Protein AF-A0A2B7Y2L3-F1 (afdb_monomer)

Organism: Polytolypa hystricis (strain UAMH7299) (NCBI:txid1447883)

Secondary structure (DSSP, 8-state):
---PPP--------------------------GGGTS--S---SS-HHHHHHTT-----HHHHHHHHHHHHT--GGGEEEEEEPPP-SSEEEEEEEETTS-EEEEEEE-GGG--HHHHHHHHHHHHHHHHHHHHHHHHHTTTTSSSS--

pLDDT: mean 71.31, std 20.32, range [26.7, 93.81]

Nearest PDB structures (foldseek):
  3to1-assembly1_A  TM=6.403E-01  e=3.078E-01  Saccharomyces cerevisiae S288C
  6thl-assembly1_A  TM=5.993E-01  e=3.078E-01  Saccharomyces cerevisiae
  3tw1-assembly1_A  TM=6.437E-01  e=5.697E-01  Saccharomyces cerevisiae S288C
  3tvv-assembly1_A  TM=5.073E-01  e=6.852E-01  Saccharomyces cerevisiae S288C
  3gyp-assembly1_A  TM=6.360E-01  e=1.834E+00  Saccharomyces cerevisiae

Foldseek 3Di:
DDDDDDDPPPPPLPPDDDQDDDDDDDPDCLDDPVLQWQDQDADPPPRVVQGQQRGDDDDVLSQLCSVCVSVVHDSVQWDHKDFDNDDSFWTWIWIAGVVGDIDIGIGTGNPNPDPVVVVVVVVVVVVVVVVVVVVVVCVVVVPPPPPDD

Radius of gyration: 21.13 Å; Cα contacts (8 Å, |Δi|>4): 134; chains: 1; bounding box: 65×41×43 Å

Structure (mmCIF, N/CA/C/O backbone):
data_AF-A0A2B7Y2L3-F1
#
_entry.id   AF-A0A2B7Y2L3-F1
#
loop_
_atom_site.group_PDB
_atom_site.id
_atom_site.type_symbol
_atom_site.label_atom_id
_atom_site.label_alt_id
_atom_site.label_comp_id
_atom_site.label_asym_id
_atom_site.label_entity_id
_atom_site.label_seq_id
_atom_site.pdbx_PDB_ins_code
_atom_site.Cartn_x
_atom_site.Cartn_y
_atom_site.Cartn_z
_atom_site.occupancy
_atom_site.B_iso_or_equiv
_atom_site.auth_seq_id
_atom_site.auth_comp_id
_atom_site.auth_asym_id
_atom_site.auth_atom_id
_atom_site.pdbx_PDB_model_num
ATOM 1 N N . MET A 1 1 ? -45.560 26.393 14.955 1.00 38.44 1 MET A N 1
ATOM 2 C CA . MET A 1 1 ? -45.475 24.962 14.608 1.00 38.44 1 MET A CA 1
ATOM 3 C C . MET A 1 1 ? -44.258 24.790 13.729 1.00 38.44 1 MET A C 1
ATOM 5 O O . MET A 1 1 ? -44.192 25.357 12.648 1.00 38.44 1 MET A O 1
ATOM 9 N N . SER A 1 2 ? -43.250 24.161 14.312 1.00 39.06 2 SER A N 1
ATOM 10 C CA . SER A 1 2 ? -41.960 23.802 13.736 1.00 39.06 2 SER A CA 1
ATOM 11 C C . SER A 1 2 ? -42.137 22.787 12.608 1.00 39.06 2 SER A C 1
ATOM 13 O O . SER A 1 2 ? -42.861 21.810 12.767 1.00 39.06 2 SER A O 1
ATOM 15 N N . SER A 1 3 ? -41.456 23.011 11.488 1.00 36.16 3 SER A N 1
ATOM 16 C CA . SER A 1 3 ? -41.302 22.037 10.409 1.00 36.16 3 SER A CA 1
ATOM 17 C C . SER A 1 3 ? -39.886 22.178 9.864 1.00 36.16 3 SER A C 1
ATOM 19 O O . SER A 1 3 ? -39.618 22.979 8.972 1.00 36.16 3 SER A O 1
ATOM 21 N N . SER A 1 4 ? -38.973 21.453 10.496 1.00 35.25 4 SER A N 1
ATOM 22 C CA . SER A 1 4 ? -37.568 21.305 10.135 1.00 35.25 4 SER A CA 1
ATOM 23 C C . SER A 1 4 ? -37.454 20.621 8.770 1.00 35.25 4 SER A C 1
ATOM 25 O O . SER A 1 4 ? -38.023 19.550 8.572 1.00 35.25 4 SER A O 1
ATOM 27 N N . ALA A 1 5 ? -36.709 21.216 7.840 1.00 39.62 5 ALA A N 1
ATOM 28 C CA . ALA A 1 5 ? -36.272 20.529 6.630 1.00 39.62 5 ALA A CA 1
ATOM 29 C C . ALA A 1 5 ? -35.171 19.508 6.988 1.00 39.62 5 ALA A C 1
ATOM 31 O O . ALA A 1 5 ? -34.325 19.819 7.834 1.00 39.62 5 ALA A O 1
ATOM 32 N N . PRO A 1 6 ? -35.148 18.308 6.384 1.00 34.62 6 PRO A N 1
ATOM 33 C CA . PRO A 1 6 ? -34.089 17.345 6.629 1.00 34.62 6 PRO A CA 1
ATOM 34 C C . PRO A 1 6 ? -32.790 17.821 5.970 1.00 34.62 6 PRO A C 1
ATOM 36 O O . PRO A 1 6 ? -32.724 18.091 4.771 1.00 34.62 6 PRO A O 1
ATOM 39 N N . SER A 1 7 ? -31.749 17.933 6.789 1.00 34.16 7 SER A N 1
ATOM 40 C CA . SER A 1 7 ? -30.370 18.158 6.377 1.00 34.16 7 SER A CA 1
ATOM 41 C C . SER A 1 7 ? -29.894 16.992 5.513 1.00 34.16 7 SER A C 1
ATOM 43 O O . SER A 1 7 ? -29.607 15.906 6.021 1.00 34.16 7 SER A O 1
ATOM 45 N N . HIS A 1 8 ? -29.786 17.220 4.205 1.00 32.97 8 HIS A N 1
ATOM 46 C CA . HIS A 1 8 ? -29.027 16.348 3.319 1.00 32.97 8 HIS A CA 1
ATOM 47 C C . HIS A 1 8 ? -27.548 16.457 3.697 1.00 32.97 8 HIS A C 1
ATOM 49 O O . HIS A 1 8 ? -26.831 17.343 3.232 1.00 32.97 8 HIS A O 1
ATOM 55 N N . HIS A 1 9 ? -27.086 15.546 4.551 1.00 35.56 9 HIS A N 1
ATOM 56 C CA . HIS A 1 9 ? -25.671 15.218 4.636 1.00 35.56 9 HIS A CA 1
ATOM 57 C C . HIS A 1 9 ? -25.291 14.515 3.332 1.00 35.56 9 HIS A C 1
ATOM 59 O O . HIS A 1 9 ? -25.306 13.292 3.229 1.00 35.56 9 HIS A O 1
ATOM 65 N N . GLY A 1 10 ? -24.998 15.318 2.307 1.00 31.05 10 GLY A N 1
ATOM 66 C CA . GLY A 1 10 ? -24.191 14.878 1.184 1.00 31.05 10 GLY A CA 1
ATOM 67 C C . GLY A 1 10 ? -22.837 14.483 1.749 1.00 31.05 10 GLY A C 1
ATOM 68 O O . GLY A 1 10 ? -22.020 15.348 2.064 1.00 31.05 10 GLY A O 1
ATOM 69 N N . GLY A 1 11 ? -22.646 13.182 1.957 1.00 32.91 11 GLY A N 1
ATOM 70 C CA . GLY A 1 11 ? -21.356 12.599 2.281 1.00 32.91 11 GLY A CA 1
ATOM 71 C C . GLY A 1 11 ? -20.421 12.835 1.107 1.00 32.91 11 GLY A C 1
ATOM 72 O O . GLY A 1 11 ? -20.334 12.015 0.201 1.00 32.91 11 GLY A O 1
ATOM 73 N N . SER A 1 12 ? -19.770 13.996 1.108 1.00 33.34 12 SER A N 1
ATOM 74 C CA . SER A 1 12 ? -18.585 14.257 0.310 1.00 33.34 12 SER 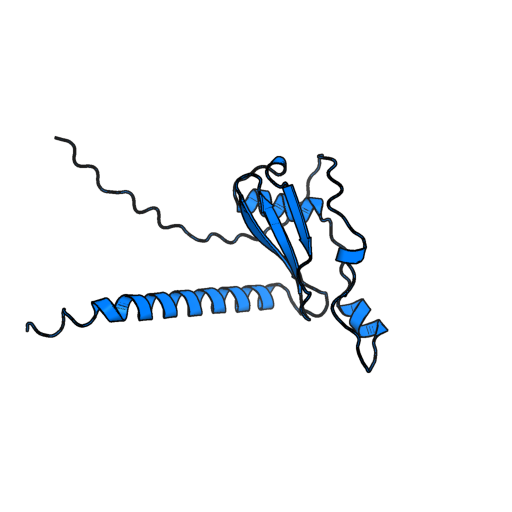A CA 1
ATOM 75 C C . SER A 1 12 ? -17.566 13.190 0.694 1.00 33.34 12 SER A C 1
ATOM 77 O O . SER A 1 12 ? -17.063 13.188 1.819 1.00 33.34 12 SER A O 1
ATOM 79 N N . LEU A 1 13 ? -17.323 12.239 -0.207 1.00 35.44 13 LEU A N 1
ATOM 80 C CA . LEU A 1 13 ? -16.235 11.273 -0.099 1.00 35.44 13 LEU A CA 1
ATOM 81 C C . LEU A 1 13 ? -14.923 12.044 -0.272 1.00 35.44 13 LEU A C 1
ATOM 83 O O . LEU A 1 13 ? -14.315 12.072 -1.338 1.00 35.44 13 LEU A O 1
ATOM 87 N N . SER A 1 14 ? -14.525 12.742 0.786 1.00 33.56 14 SER A N 1
ATOM 88 C CA . SER A 1 14 ? -13.289 13.505 0.852 1.00 33.56 14 SER A CA 1
ATOM 89 C C . SER A 1 14 ? -12.124 12.540 1.062 1.00 33.56 14 SER A C 1
ATOM 91 O O . SER A 1 14 ? -11.636 12.367 2.175 1.00 33.56 14 SER A O 1
ATOM 93 N N . LEU A 1 15 ? -11.668 11.903 -0.016 1.00 37.97 15 LEU A N 1
ATOM 94 C CA . LEU A 1 15 ? -10.378 11.217 -0.040 1.00 37.97 15 LEU A CA 1
ATOM 95 C C . LEU A 1 15 ? -9.261 12.267 -0.082 1.00 37.97 15 LEU A C 1
ATOM 97 O O . LEU A 1 15 ? -8.886 12.758 -1.145 1.00 37.97 15 LEU A O 1
ATOM 101 N N . LEU A 1 16 ? -8.720 12.612 1.085 1.00 36.66 16 LEU A N 1
ATOM 102 C CA . LEU A 1 16 ? -7.497 13.404 1.200 1.00 36.66 16 LEU A CA 1
ATOM 103 C C . LEU A 1 16 ? -6.359 12.502 1.683 1.00 36.66 16 LEU A C 1
ATOM 105 O O . LEU A 1 16 ? -6.161 12.300 2.877 1.00 36.66 16 LEU A O 1
ATOM 109 N N . TYR A 1 17 ? -5.590 11.972 0.730 1.00 38.59 17 TYR A N 1
ATOM 110 C CA . TYR A 1 17 ? -4.246 11.464 0.994 1.00 38.59 17 TYR A CA 1
ATOM 111 C C . TYR A 1 17 ? -3.300 12.664 1.138 1.00 38.59 17 TYR A C 1
ATOM 113 O O . TYR A 1 17 ? -2.932 13.293 0.146 1.00 38.59 17 TYR A O 1
ATOM 121 N N . PHE A 1 18 ? -2.906 12.989 2.370 1.00 36.19 18 PHE A N 1
ATOM 122 C CA . PHE A 1 18 ? -1.873 13.984 2.659 1.00 36.19 18 PHE A CA 1
ATOM 123 C C . PHE A 1 18 ? -0.975 13.457 3.785 1.00 36.19 18 PHE A C 1
ATOM 125 O O . PHE A 1 18 ? -1.448 13.192 4.885 1.00 36.19 18 PHE A O 1
ATOM 132 N N . VAL A 1 19 ? 0.318 13.278 3.503 1.00 35.59 19 VAL A N 1
ATOM 133 C CA . VAL A 1 19 ? 1.338 12.890 4.490 1.00 35.59 19 VAL A CA 1
ATOM 134 C C . VAL A 1 19 ? 2.070 14.159 4.926 1.00 35.59 19 VAL A C 1
ATOM 136 O O . VAL A 1 19 ? 2.744 14.783 4.111 1.00 35.59 19 VAL A O 1
ATOM 139 N N . MET A 1 20 ? 1.957 14.534 6.203 1.00 26.70 20 MET A N 1
ATOM 140 C CA . MET A 1 20 ? 2.809 15.538 6.858 1.00 26.70 20 MET A CA 1
ATOM 141 C C . MET A 1 20 ? 3.305 14.984 8.191 1.00 26.70 20 MET A C 1
ATOM 143 O O . MET A 1 20 ? 2.497 14.648 9.051 1.00 26.70 20 MET A O 1
ATOM 147 N N . ILE A 1 21 ? 4.628 14.894 8.315 1.00 51.56 21 ILE A N 1
ATOM 148 C CA . ILE A 1 21 ? 5.423 14.385 9.443 1.00 51.56 21 ILE A CA 1
ATOM 149 C C . ILE A 1 21 ? 5.249 15.268 10.693 1.00 51.56 21 ILE A C 1
ATOM 151 O O . ILE A 1 21 ? 5.462 16.474 10.584 1.00 51.56 21 ILE A O 1
ATOM 155 N N . SER A 1 22 ? 4.973 14.673 11.865 1.00 37.03 22 SER A N 1
ATOM 156 C CA . SER A 1 22 ? 5.441 15.157 13.187 1.00 37.03 22 SER A CA 1
ATOM 157 C C . SER A 1 22 ? 5.075 14.206 14.343 1.00 37.03 22 SER A C 1
ATOM 159 O O . SER A 1 22 ? 4.000 13.611 14.340 1.00 37.03 22 SER A O 1
ATOM 161 N N . ASP A 1 23 ? 6.003 14.141 15.301 1.00 51.84 23 ASP A N 1
ATOM 162 C CA . ASP A 1 23 ? 6.196 13.262 16.470 1.00 51.84 23 ASP A CA 1
ATOM 163 C C . ASP A 1 23 ? 5.016 13.108 17.460 1.00 51.84 23 ASP A C 1
ATOM 165 O O . ASP A 1 23 ? 4.444 14.101 17.904 1.00 51.84 23 ASP A O 1
ATOM 169 N N . GLU A 1 24 ? 4.671 11.860 17.820 1.00 55.50 24 GLU A N 1
ATOM 170 C CA . GLU A 1 24 ? 5.035 11.188 19.096 1.00 55.50 24 GLU A CA 1
ATOM 171 C C . GLU A 1 24 ? 3.978 10.132 19.547 1.00 55.50 24 GLU A C 1
ATOM 173 O O . GLU A 1 24 ? 2.828 10.449 19.831 1.00 55.50 24 GLU A O 1
ATOM 178 N N . PHE A 1 25 ? 4.439 8.870 19.630 1.00 49.78 25 PHE A N 1
ATOM 179 C CA . PHE A 1 25 ? 3.997 7.710 20.447 1.00 49.78 25 PHE A CA 1
ATOM 180 C C . PHE A 1 25 ? 2.585 7.067 20.330 1.00 49.78 25 PHE A C 1
ATOM 182 O O . PHE A 1 25 ? 1.597 7.659 20.737 1.00 49.78 25 PHE A O 1
ATOM 189 N N . VAL A 1 26 ? 2.538 5.762 19.973 1.00 46.88 26 VAL A N 1
ATOM 190 C CA . VAL A 1 26 ? 2.027 4.611 20.782 1.00 46.88 26 VAL A CA 1
ATOM 191 C C . VAL A 1 26 ? 2.718 3.331 20.274 1.00 46.88 26 VAL A C 1
ATOM 193 O O . VAL A 1 26 ? 2.703 3.053 19.077 1.00 46.88 26 VAL A O 1
ATOM 196 N N . ASP A 1 27 ? 3.320 2.556 21.184 1.00 44.34 27 ASP A N 1
ATOM 197 C CA . ASP A 1 27 ? 4.069 1.314 20.920 1.00 44.34 27 ASP A CA 1
ATOM 198 C C . ASP A 1 27 ? 3.148 0.118 20.615 1.00 44.34 27 ASP A C 1
ATOM 200 O O . ASP A 1 27 ? 3.013 -0.836 21.382 1.00 44.34 27 ASP A O 1
ATOM 204 N N . ALA A 1 28 ? 2.467 0.182 19.477 1.00 58.41 28 ALA A N 1
ATOM 205 C CA . ALA A 1 28 ? 2.09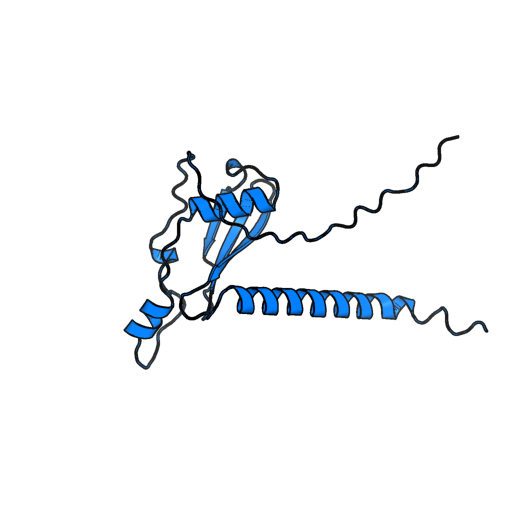2 -1.023 18.766 1.00 58.41 28 ALA A CA 1
ATOM 206 C C . ALA A 1 28 ? 3.102 -1.178 17.634 1.00 58.41 28 ALA A C 1
ATOM 208 O O . ALA A 1 28 ? 3.136 -0.380 16.698 1.00 58.41 28 ALA A O 1
ATOM 209 N N . ASN A 1 29 ? 3.954 -2.201 17.722 1.00 69.88 29 ASN A N 1
ATOM 210 C CA . ASN A 1 29 ? 4.818 -2.558 16.608 1.00 69.88 29 ASN A CA 1
ATOM 211 C C . ASN A 1 29 ? 3.959 -3.191 15.502 1.00 69.88 29 ASN A C 1
ATOM 213 O O . ASN A 1 29 ? 3.919 -4.409 15.340 1.00 69.88 29 ASN A O 1
ATOM 217 N N . TRP A 1 30 ? 3.223 -2.349 14.776 1.00 75.25 30 TRP A N 1
ATOM 218 C CA . TRP A 1 30 ? 2.487 -2.723 13.573 1.00 75.25 30 TRP A CA 1
ATOM 219 C C . TRP A 1 30 ? 3.427 -3.038 12.409 1.00 75.25 30 TRP A C 1
ATOM 221 O O . TRP A 1 30 ? 2.952 -3.433 11.352 1.00 75.25 30 TRP A O 1
ATOM 231 N N . ASP A 1 31 ? 4.735 -2.827 12.568 1.00 79.56 31 ASP A N 1
ATOM 232 C CA . ASP A 1 31 ? 5.703 -2.996 11.499 1.00 79.56 31 ASP A CA 1
ATOM 233 C C . ASP A 1 31 ? 6.234 -4.434 11.421 1.00 79.56 31 ASP A C 1
ATOM 235 O O . ASP A 1 31 ? 6.710 -5.021 12.399 1.00 79.56 31 ASP A O 1
ATOM 239 N N . ASP A 1 32 ? 6.177 -4.993 10.214 1.00 85.69 32 ASP A N 1
ATOM 240 C CA . ASP A 1 32 ? 6.723 -6.299 9.864 1.00 85.69 32 ASP A CA 1
ATOM 241 C C . ASP A 1 32 ? 7.617 -6.127 8.633 1.00 85.69 32 ASP A C 1
ATOM 243 O O . ASP A 1 32 ? 7.209 -5.583 7.607 1.00 85.69 32 ASP A O 1
ATOM 247 N N . LYS A 1 33 ? 8.844 -6.654 8.690 1.00 85.50 33 LYS A N 1
ATOM 248 C CA . LYS A 1 33 ? 9.815 -6.561 7.585 1.00 85.50 33 LYS A CA 1
ATOM 249 C C . LYS A 1 33 ? 9.268 -7.104 6.259 1.00 85.50 33 LYS A C 1
ATOM 251 O O . LYS A 1 33 ? 9.700 -6.670 5.186 1.00 85.50 33 LYS A O 1
ATOM 256 N N . SER A 1 34 ? 8.344 -8.061 6.301 1.00 87.50 34 SER A N 1
ATOM 257 C CA . SER A 1 34 ? 7.674 -8.623 5.124 1.00 87.50 34 SER A CA 1
ATOM 258 C C . SER A 1 34 ? 6.785 -7.608 4.400 1.00 87.50 34 SER A C 1
ATOM 260 O O . SER A 1 34 ? 6.517 -7.775 3.205 1.00 87.50 34 SER A O 1
ATOM 262 N N . PHE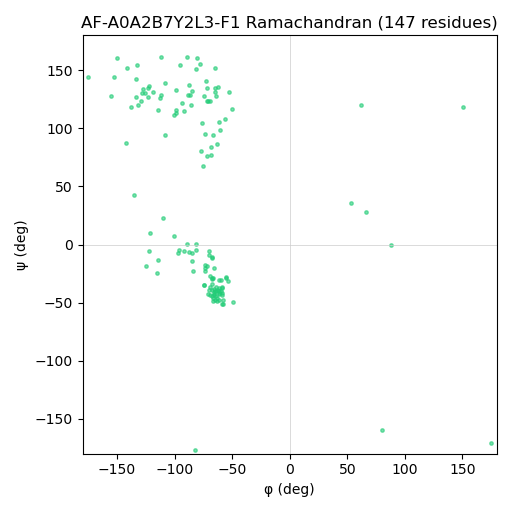 A 1 35 ? 6.375 -6.524 5.061 1.00 90.25 35 PHE A N 1
ATOM 263 C CA . PHE A 1 35 ? 5.541 -5.484 4.466 1.00 90.25 35 PHE A CA 1
ATOM 264 C C . PHE A 1 35 ? 6.272 -4.712 3.383 1.00 90.25 35 PHE A C 1
ATOM 266 O O . PHE A 1 35 ? 5.650 -4.292 2.415 1.00 90.25 35 PHE A O 1
ATOM 273 N N . HIS A 1 36 ? 7.592 -4.599 3.468 1.00 88.81 36 HIS A N 1
ATOM 274 C CA . HIS A 1 36 ? 8.360 -3.860 2.474 1.00 88.81 36 HIS A CA 1
ATOM 275 C C . HIS A 1 36 ? 8.700 -4.687 1.232 1.00 88.81 36 HIS A C 1
ATOM 277 O O . HIS A 1 36 ? 8.899 -4.129 0.154 1.00 88.81 36 HIS A O 1
ATOM 283 N N . HIS A 1 37 ? 8.705 -6.015 1.335 1.00 88.75 37 HIS A N 1
ATOM 284 C CA . HIS A 1 37 ? 9.141 -6.909 0.262 1.00 88.75 37 HIS A CA 1
ATOM 285 C C . HIS A 1 37 ? 7.968 -7.412 -0.575 1.00 88.75 37 HIS A C 1
ATOM 287 O O . HIS A 1 37 ? 6.838 -7.464 -0.097 1.00 88.75 37 HIS A O 1
ATOM 293 N N . TYR A 1 38 ? 8.234 -7.779 -1.829 1.00 88.81 38 TYR A N 1
ATOM 294 C CA . TYR A 1 38 ? 7.230 -8.436 -2.660 1.00 88.81 38 TYR A CA 1
ATOM 295 C C . TYR A 1 38 ? 7.049 -9.898 -2.229 1.00 88.81 38 TYR A C 1
ATOM 297 O O . TYR A 1 38 ? 8.038 -10.626 -2.145 1.00 88.81 38 TYR A O 1
ATOM 305 N N . THR A 1 39 ? 5.814 -10.331 -1.965 1.00 87.06 39 THR A N 1
ATOM 306 C CA . THR A 1 39 ? 5.523 -11.664 -1.392 1.00 87.06 39 THR A CA 1
ATOM 307 C C . THR A 1 39 ? 4.591 -12.539 -2.235 1.00 87.06 39 THR A C 1
ATOM 309 O O . THR A 1 39 ? 4.386 -13.696 -1.887 1.00 87.06 39 THR A O 1
ATOM 312 N N . ASN A 1 40 ? 4.025 -12.032 -3.336 1.00 85.94 40 ASN A N 1
ATOM 313 C CA . ASN A 1 40 ? 2.951 -12.728 -4.065 1.00 85.94 40 ASN A CA 1
ATOM 314 C C . ASN A 1 40 ? 3.431 -13.658 -5.204 1.00 85.94 40 ASN A C 1
ATOM 316 O O . ASN A 1 40 ? 2.632 -14.360 -5.817 1.00 85.94 40 ASN A O 1
ATOM 320 N N . GLY A 1 41 ? 4.726 -13.686 -5.531 1.00 87.12 41 GLY A N 1
ATOM 321 C CA . GLY A 1 41 ? 5.201 -14.507 -6.645 1.00 87.12 41 GLY A CA 1
ATOM 322 C C . GLY A 1 41 ? 6.680 -14.358 -6.982 1.00 87.12 41 GLY A C 1
ATOM 323 O O . GLY A 1 41 ? 7.447 -13.724 -6.258 1.00 87.12 41 GLY A O 1
ATOM 324 N N . ARG A 1 42 ? 7.065 -14.956 -8.113 1.00 89.69 42 ARG A N 1
ATOM 325 C CA . ARG A 1 42 ? 8.433 -14.968 -8.648 1.00 89.69 42 ARG A CA 1
ATOM 326 C C . ARG A 1 42 ? 8.437 -14.623 -10.130 1.00 89.69 42 ARG A C 1
ATOM 328 O O . ARG A 1 42 ? 7.458 -14.878 -10.831 1.00 89.69 42 ARG A O 1
ATOM 335 N N . TRP A 1 43 ? 9.551 -14.085 -10.618 1.00 90.31 43 TRP A N 1
ATOM 336 C CA . TRP A 1 43 ? 9.721 -13.761 -12.038 1.00 90.31 43 TRP A CA 1
ATOM 337 C C . TRP A 1 43 ? 10.699 -14.714 -12.712 1.00 90.31 43 TRP A C 1
ATOM 339 O O . TRP A 1 43 ? 11.760 -15.008 -12.172 1.00 90.31 43 TRP A O 1
ATOM 349 N N . LEU A 1 44 ? 10.369 -15.125 -13.939 1.00 93.50 44 LEU A N 1
ATOM 350 C CA . LEU A 1 44 ? 11.241 -15.964 -14.769 1.00 93.50 44 LEU A CA 1
ATOM 351 C C . LEU A 1 44 ? 12.525 -15.237 -15.202 1.00 93.50 44 LEU A C 1
ATOM 353 O O . LEU A 1 44 ? 13.557 -15.871 -15.393 1.00 93.50 44 LEU A O 1
ATOM 357 N N . PHE A 1 45 ? 12.475 -13.907 -15.341 1.00 91.81 45 PHE A N 1
ATOM 358 C CA . PHE A 1 45 ? 13.597 -13.085 -15.796 1.00 91.81 45 PHE A CA 1
ATOM 359 C C . PHE A 1 45 ? 13.790 -11.857 -14.907 1.00 91.81 45 PHE A C 1
ATOM 361 O O . PHE A 1 45 ? 12.820 -11.216 -14.500 1.00 91.81 45 PHE A O 1
ATOM 368 N N . ASN A 1 46 ? 15.053 -11.479 -14.672 1.00 93.81 46 ASN A N 1
ATOM 369 C CA . ASN A 1 46 ? 15.437 -10.279 -13.918 1.00 93.81 46 ASN A CA 1
ATOM 370 C C . ASN A 1 46 ? 14.790 -10.180 -12.518 1.00 93.81 46 ASN A C 1
ATOM 372 O O . ASN A 1 46 ? 14.483 -9.077 -12.067 1.00 93.81 46 ASN A O 1
ATOM 376 N N . GLU A 1 47 ? 14.599 -11.308 -11.825 1.00 93.50 47 GLU A N 1
ATOM 377 C CA . GLU A 1 47 ? 13.886 -11.388 -10.539 1.00 93.50 47 GLU A CA 1
ATOM 378 C C . GLU A 1 47 ? 14.371 -10.347 -9.523 1.00 93.50 47 GLU A C 1
ATOM 380 O O . GLU A 1 47 ? 13.569 -9.571 -9.011 1.00 93.50 47 GLU A O 1
ATOM 385 N N . SER A 1 48 ? 15.683 -10.226 -9.315 1.00 93.12 48 SER A N 1
ATOM 386 C CA . SER A 1 48 ? 16.246 -9.242 -8.382 1.00 93.12 48 SER A CA 1
ATOM 387 C C . SER A 1 48 ? 15.875 -7.797 -8.737 1.00 93.12 48 SER A C 1
ATOM 389 O O . SER A 1 48 ? 15.591 -7.003 -7.844 1.00 93.12 48 SER A O 1
ATOM 391 N N . LYS A 1 49 ? 15.816 -7.449 -10.032 1.00 93.06 49 LYS A N 1
ATOM 392 C CA . LYS A 1 49 ? 15.388 -6.110 -10.474 1.00 93.06 49 LYS A CA 1
ATOM 393 C C . LYS A 1 49 ? 13.892 -5.905 -10.240 1.00 93.06 49 LYS A C 1
ATOM 395 O O . LYS A 1 49 ? 13.488 -4.824 -9.827 1.00 93.06 49 LYS A O 1
ATOM 400 N N . GLN A 1 50 ? 13.077 -6.932 -10.483 1.00 92.19 50 GLN A N 1
ATOM 401 C CA . GLN A 1 50 ? 11.629 -6.870 -10.270 1.00 92.19 50 GLN A CA 1
ATOM 402 C C . GLN A 1 50 ? 11.273 -6.744 -8.782 1.00 92.19 50 GLN A C 1
ATOM 404 O O . GLN A 1 50 ? 10.377 -5.967 -8.443 1.00 92.19 50 GLN A O 1
ATOM 409 N N . LEU A 1 51 ? 12.000 -7.453 -7.911 1.00 91.94 51 LEU A N 1
ATOM 410 C CA . LEU A 1 51 ? 11.886 -7.346 -6.456 1.00 91.94 51 LEU A CA 1
ATOM 411 C C . LEU A 1 51 ? 12.311 -5.959 -5.968 1.00 91.94 51 LEU A C 1
ATOM 413 O O . LEU A 1 51 ? 11.566 -5.325 -5.227 1.00 91.94 51 LEU A O 1
ATOM 417 N N . ALA A 1 52 ? 13.461 -5.454 -6.427 1.00 91.38 52 ALA A N 1
ATOM 418 C CA . ALA A 1 52 ? 13.947 -4.127 -6.051 1.00 91.38 52 ALA A CA 1
ATOM 419 C C . ALA A 1 52 ? 12.977 -3.013 -6.478 1.00 91.38 52 ALA A C 1
ATOM 421 O O . ALA A 1 52 ? 12.674 -2.125 -5.689 1.00 91.38 52 ALA A O 1
ATOM 422 N N . ALA A 1 53 ? 12.415 -3.098 -7.687 1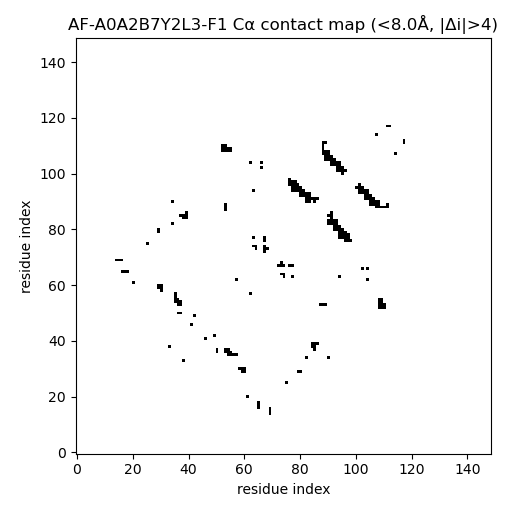.00 90.44 53 ALA A N 1
ATOM 423 C CA . ALA A 1 53 ? 11.455 -2.118 -8.199 1.00 90.44 53 ALA A CA 1
ATOM 424 C C . ALA A 1 53 ? 10.095 -2.119 -7.463 1.00 90.44 53 ALA A C 1
ATOM 426 O O . ALA A 1 53 ? 9.286 -1.219 -7.684 1.00 90.44 53 ALA A O 1
ATOM 427 N N . ARG A 1 54 ? 9.833 -3.124 -6.613 1.00 91.88 54 ARG A N 1
ATOM 428 C CA . ARG A 1 54 ? 8.608 -3.285 -5.801 1.00 91.88 54 ARG A CA 1
ATOM 429 C C . ARG A 1 54 ? 8.884 -3.361 -4.300 1.00 91.88 54 ARG A C 1
ATOM 431 O O . ARG A 1 54 ? 7.986 -3.689 -3.520 1.00 91.88 54 ARG A O 1
ATOM 438 N N . SER A 1 55 ? 10.121 -3.074 -3.906 1.00 89.94 55 SER A N 1
ATOM 439 C CA . SER A 1 55 ? 10.498 -2.911 -2.513 1.00 89.94 55 SER A CA 1
ATOM 440 C C . SER A 1 55 ? 10.414 -1.434 -2.166 1.00 89.94 55 SER A C 1
ATOM 442 O O . SER A 1 55 ? 11.056 -0.606 -2.811 1.00 89.94 55 SER A O 1
ATOM 444 N N . VAL A 1 56 ? 9.595 -1.097 -1.173 1.00 89.00 56 VAL A N 1
ATOM 445 C CA . VAL A 1 56 ? 9.481 0.271 -0.662 1.00 89.00 56 VAL A CA 1
ATOM 446 C C . VAL A 1 56 ? 9.513 0.238 0.855 1.00 89.00 56 VAL A C 1
ATOM 448 O O . VAL A 1 56 ? 8.761 -0.502 1.491 1.00 89.00 56 VAL A O 1
ATOM 451 N N . MET A 1 57 ? 10.415 1.040 1.413 1.00 89.50 57 MET A N 1
ATOM 452 C CA . MET A 1 57 ? 10.470 1.309 2.843 1.00 89.50 57 MET A CA 1
ATOM 453 C C . MET A 1 57 ? 9.506 2.447 3.148 1.00 89.50 57 MET A C 1
ATOM 455 O O . MET A 1 57 ? 9.501 3.466 2.459 1.00 89.50 57 MET A O 1
ATOM 459 N N . PHE A 1 58 ? 8.684 2.262 4.167 1.00 86.69 58 PHE A N 1
ATOM 460 C CA . PHE A 1 58 ? 7.726 3.254 4.634 1.00 86.69 58 PHE A CA 1
ATOM 461 C C . PHE A 1 58 ? 7.522 3.048 6.134 1.00 86.69 58 PHE A C 1
ATOM 463 O O . PHE A 1 58 ? 7.828 1.981 6.658 1.00 86.69 58 PHE A O 1
ATOM 470 N N . ASN A 1 59 ? 7.022 4.067 6.824 1.00 88.75 59 ASN A N 1
ATOM 471 C CA . ASN A 1 59 ? 6.725 3.974 8.246 1.00 88.75 59 ASN A CA 1
ATOM 472 C C . ASN A 1 59 ? 5.263 3.534 8.423 1.00 88.75 59 ASN A C 1
ATOM 474 O O . ASN A 1 59 ? 4.349 4.262 8.026 1.00 88.75 59 ASN A O 1
ATOM 478 N N . MET A 1 60 ? 5.044 2.341 8.986 1.00 88.50 60 MET A N 1
ATOM 479 C CA . MET A 1 60 ? 3.696 1.806 9.196 1.00 88.50 60 MET A CA 1
ATOM 480 C C . MET A 1 60 ? 2.881 2.659 10.177 1.00 88.50 60 MET A C 1
ATOM 482 O O . MET A 1 60 ? 1.709 2.929 9.926 1.00 88.50 60 MET A O 1
ATOM 486 N N . THR A 1 61 ? 3.497 3.158 11.246 1.00 87.62 61 THR A N 1
ATOM 487 C CA . THR A 1 61 ? 2.836 4.047 12.212 1.00 87.62 61 THR A CA 1
ATOM 488 C C . THR A 1 61 ? 2.316 5.314 11.537 1.00 87.62 61 THR A C 1
ATOM 490 O O . THR A 1 61 ? 1.167 5.696 11.744 1.00 87.62 61 THR A O 1
ATOM 493 N N . GLU A 1 62 ? 3.108 5.922 10.652 1.00 86.94 62 GLU A N 1
ATOM 494 C CA . GLU A 1 62 ? 2.682 7.108 9.895 1.00 86.94 62 GLU A CA 1
ATOM 495 C C . GLU A 1 62 ? 1.567 6.799 8.890 1.00 86.94 62 GLU A C 1
ATOM 497 O O . GLU A 1 62 ? 0.676 7.628 8.675 1.00 86.94 62 GLU A O 1
ATOM 502 N N . LEU A 1 63 ? 1.575 5.601 8.298 1.00 87.81 63 LEU A N 1
ATOM 503 C CA . LEU A 1 63 ? 0.496 5.146 7.421 1.00 87.81 63 LEU A CA 1
ATOM 504 C C . LEU A 1 63 ? -0.827 5.035 8.192 1.00 87.81 63 LEU A C 1
ATOM 506 O O . LEU A 1 63 ? -1.849 5.544 7.732 1.00 87.81 63 LEU A O 1
ATOM 510 N N . ILE A 1 64 ? -0.797 4.427 9.381 1.00 87.62 64 ILE A N 1
ATOM 511 C CA . ILE A 1 64 ? -1.971 4.295 10.255 1.00 87.62 64 ILE A CA 1
ATOM 512 C C . ILE A 1 64 ? -2.419 5.669 10.752 1.00 87.62 64 ILE A C 1
ATOM 514 O O . ILE A 1 64 ? -3.609 5.964 10.717 1.00 87.62 64 ILE A O 1
ATOM 518 N N . ARG A 1 65 ? -1.491 6.544 11.153 1.00 86.69 65 ARG A N 1
ATOM 519 C CA . ARG A 1 65 ? -1.807 7.917 11.576 1.00 86.69 65 ARG A CA 1
ATOM 520 C C . ARG A 1 65 ? -2.505 8.705 10.467 1.00 86.69 65 ARG A C 1
ATOM 522 O O . ARG A 1 65 ? -3.475 9.411 10.726 1.00 86.69 65 ARG A O 1
ATOM 529 N N . THR A 1 66 ? -2.044 8.549 9.227 1.00 85.12 66 THR A N 1
ATOM 530 C CA . THR A 1 66 ? -2.663 9.185 8.055 1.00 85.12 66 THR A CA 1
ATOM 531 C C . THR A 1 66 ? -4.069 8.635 7.808 1.00 85.12 66 THR A C 1
ATOM 533 O O . THR A 1 66 ? -4.997 9.412 7.590 1.00 85.12 66 THR A O 1
ATOM 536 N N . ALA A 1 67 ? -4.254 7.315 7.910 1.00 85.56 67 ALA A N 1
ATOM 537 C CA . ALA A 1 67 ? -5.577 6.695 7.829 1.00 85.56 67 ALA A CA 1
ATOM 538 C C . ALA A 1 67 ? -6.505 7.162 8.970 1.00 85.56 67 ALA A C 1
ATOM 540 O O . ALA A 1 67 ? -7.684 7.421 8.757 1.00 85.56 67 ALA A O 1
ATOM 541 N N . ALA A 1 68 ? -5.985 7.325 10.188 1.00 85.25 68 ALA A N 1
ATOM 542 C CA . ALA A 1 68 ? -6.727 7.854 11.331 1.00 85.25 68 ALA A CA 1
ATOM 543 C C . ALA A 1 68 ? -7.269 9.253 11.045 1.00 85.25 68 ALA A C 1
ATOM 545 O O . ALA A 1 68 ? -8.474 9.492 11.150 1.00 85.25 68 ALA A O 1
ATOM 546 N N . ALA A 1 69 ? -6.385 10.139 10.587 1.00 85.94 69 ALA A N 1
ATOM 547 C CA . ALA A 1 69 ? -6.736 11.503 10.235 1.00 85.94 69 ALA A CA 1
ATOM 548 C C . ALA A 1 69 ? -7.793 11.565 9.119 1.00 85.94 69 ALA A C 1
ATOM 550 O O . ALA A 1 69 ? -8.718 12.370 9.220 1.00 85.94 69 ALA A O 1
ATOM 551 N N . SER A 1 70 ? -7.713 10.701 8.096 1.00 81.00 70 SER A N 1
ATOM 552 C CA . SER A 1 70 ? -8.703 10.686 7.006 1.00 81.00 70 SER A CA 1
ATOM 553 C C . SER A 1 70 ? -10.091 10.231 7.459 1.00 81.00 70 SER A C 1
ATOM 555 O O . SER A 1 70 ? -11.088 10.686 6.906 1.00 81.00 70 SER A O 1
ATOM 557 N N . GLN A 1 71 ? -10.163 9.368 8.475 1.00 82.38 71 GLN A N 1
ATOM 558 C CA . GLN A 1 71 ? -11.427 8.910 9.057 1.00 82.38 71 GLN A CA 1
ATOM 559 C C . GLN A 1 71 ? -11.953 9.832 10.169 1.00 82.38 71 GLN A C 1
ATOM 561 O O . GLN A 1 71 ? -13.057 9.619 10.667 1.00 82.38 71 GLN A O 1
ATOM 566 N N . GLY A 1 72 ? -11.185 10.847 10.581 1.00 85.12 72 GLY A N 1
ATOM 567 C CA . GLY A 1 72 ? -11.517 11.666 11.750 1.00 85.12 72 GLY A CA 1
ATOM 568 C C . GLY A 1 72 ? -11.455 10.881 13.067 1.00 85.12 72 GLY A C 1
ATOM 569 O O . GLY A 1 72 ? -12.179 11.198 14.010 1.00 85.12 72 GLY A O 1
ATOM 570 N N . CYS A 1 73 ? -10.620 9.841 13.125 1.00 83.38 73 CYS A N 1
ATOM 571 C CA . CYS A 1 73 ? -10.446 8.968 14.284 1.00 83.38 73 CYS A CA 1
ATOM 572 C C . CYS A 1 73 ? -9.056 9.139 14.909 1.00 83.38 73 CYS A C 1
ATOM 574 O O . CYS A 1 73 ? -8.116 9.607 14.269 1.00 83.38 73 CYS A O 1
ATOM 576 N N . ASP A 1 74 ? -8.916 8.712 16.163 1.00 85.12 74 ASP A N 1
ATOM 577 C CA . ASP A 1 74 ? -7.619 8.643 16.837 1.00 85.12 74 ASP A CA 1
ATOM 578 C C . ASP A 1 74 ? -6.849 7.368 16.447 1.00 85.12 74 ASP A C 1
ATOM 580 O O . ASP A 1 74 ? -7.455 6.331 16.161 1.00 85.12 74 ASP A O 1
ATOM 584 N N . ILE A 1 75 ? -5.514 7.405 16.472 1.00 81.00 75 ILE A N 1
ATOM 585 C CA . ILE A 1 75 ? -4.670 6.242 16.148 1.00 81.00 75 ILE A CA 1
ATOM 586 C C . ILE A 1 75 ? -4.937 5.038 17.072 1.00 81.00 75 ILE A C 1
ATOM 588 O O . ILE A 1 75 ? -4.865 3.892 16.632 1.00 81.00 75 ILE A O 1
ATOM 592 N N . SER A 1 76 ? -5.339 5.274 18.325 1.00 81.56 76 SER A N 1
ATOM 593 C CA . SER A 1 76 ? -5.694 4.221 19.293 1.00 81.56 76 SER A CA 1
ATOM 594 C C . SER A 1 76 ? -6.964 3.435 18.933 1.00 81.56 76 SER A C 1
ATOM 596 O O . SER A 1 76 ? -7.254 2.389 19.535 1.00 81.56 76 SER A O 1
ATOM 598 N N . SER A 1 77 ? -7.734 3.922 17.954 1.00 79.12 77 SER A N 1
ATOM 599 C CA . SER A 1 77 ? -8.891 3.209 17.414 1.00 79.12 77 SER A CA 1
ATOM 600 C C . SER A 1 77 ? -8.488 2.024 16.537 1.00 79.12 77 SER A C 1
ATOM 602 O O . SER A 1 77 ? -9.305 1.133 16.341 1.00 79.12 77 SER A O 1
ATOM 604 N N . TYR A 1 78 ? -7.247 1.952 16.057 1.00 76.50 78 TYR A N 1
ATOM 605 C CA . TYR A 1 78 ? -6.791 0.893 15.163 1.00 76.50 78 TYR A CA 1
ATOM 606 C C . TYR A 1 78 ? -6.309 -0.336 15.924 1.00 76.50 78 TYR A C 1
ATOM 608 O O . TYR A 1 78 ? -5.480 -0.243 16.827 1.00 76.50 78 TYR A O 1
ATOM 616 N N . ILE A 1 79 ? -6.827 -1.504 15.545 1.00 80.62 79 ILE A N 1
ATOM 617 C CA . ILE A 1 79 ? -6.589 -2.753 16.282 1.00 80.62 79 ILE A CA 1
ATOM 618 C C . ILE A 1 79 ? -5.798 -3.786 15.486 1.00 80.62 79 ILE A C 1
ATOM 620 O O . ILE A 1 79 ? -5.170 -4.655 16.084 1.00 80.62 79 ILE A O 1
ATOM 624 N N . ASN A 1 80 ? -5.827 -3.720 14.153 1.00 85.25 80 ASN A N 1
ATOM 625 C CA . ASN A 1 80 ? -5.154 -4.704 13.314 1.00 85.25 80 ASN A CA 1
ATOM 626 C C . ASN A 1 80 ? -4.750 -4.114 11.961 1.00 85.25 80 ASN A C 1
ATOM 628 O O . ASN A 1 80 ? -5.492 -3.324 11.372 1.00 85.25 80 ASN A O 1
ATOM 632 N N . VAL A 1 81 ? -3.600 -4.560 11.460 1.00 89.12 81 VAL A N 1
ATOM 633 C CA . VAL A 1 81 ? -3.090 -4.246 10.127 1.00 89.12 81 VAL A CA 1
ATOM 634 C C . VAL A 1 81 ? -2.702 -5.546 9.442 1.00 89.12 81 VAL A C 1
ATOM 636 O O . VAL A 1 81 ? -1.873 -6.306 9.935 1.00 89.12 81 VAL A O 1
ATOM 639 N N . GLN A 1 82 ? -3.286 -5.787 8.276 1.00 90.12 82 GLN A N 1
ATOM 640 C CA . GLN A 1 82 ? -3.014 -6.958 7.460 1.00 90.12 82 GLN A CA 1
ATOM 641 C C . GLN A 1 82 ? -2.557 -6.532 6.071 1.00 90.12 82 GLN A C 1
ATOM 643 O O . GLN A 1 82 ? -3.255 -5.813 5.359 1.00 90.12 82 GLN A O 1
ATOM 648 N N . LYS A 1 83 ? -1.407 -7.044 5.636 1.00 90.88 83 LYS A N 1
ATOM 649 C CA . LYS A 1 83 ? -0.974 -6.928 4.245 1.00 90.88 83 LYS A CA 1
ATOM 650 C C . LYS A 1 83 ? -1.873 -7.784 3.349 1.00 90.88 83 LYS A C 1
ATOM 652 O O . LYS A 1 83 ? -1.995 -8.991 3.555 1.00 90.88 83 LYS A O 1
ATOM 657 N N . LEU A 1 84 ? -2.493 -7.162 2.355 1.00 89.69 84 LEU A N 1
ATOM 658 C CA . LEU A 1 84 ? -3.298 -7.853 1.351 1.00 89.69 84 LEU A CA 1
ATOM 659 C C . LEU A 1 84 ? -2.40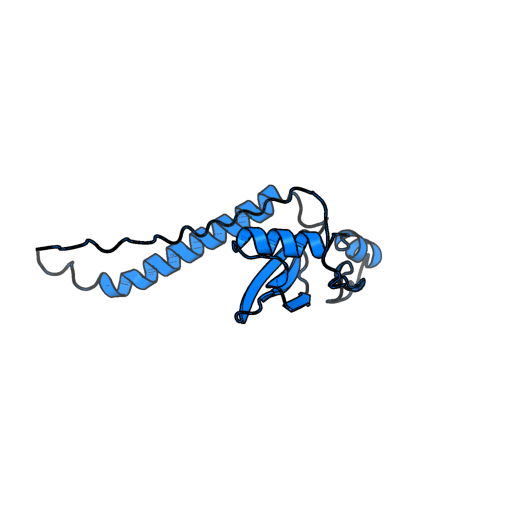5 -8.478 0.266 1.00 89.69 84 LEU A C 1
ATOM 661 O O . LEU A 1 84 ? -1.254 -8.055 0.104 1.00 89.69 84 LEU A O 1
ATOM 665 N N . PRO A 1 85 ? -2.913 -9.465 -0.502 1.00 87.12 85 PRO A N 1
ATOM 666 C CA . PRO A 1 85 ? -2.203 -10.004 -1.657 1.00 87.12 85 PRO A CA 1
ATOM 667 C C . PRO A 1 85 ? -1.726 -8.879 -2.581 1.00 87.12 85 PRO A C 1
ATOM 669 O O . PRO A 1 85 ? -2.518 -8.102 -3.112 1.00 87.12 85 PRO A O 1
ATOM 672 N N . GLU A 1 86 ? -0.408 -8.759 -2.727 1.00 79.31 86 GLU A N 1
ATOM 673 C CA . GLU A 1 86 ? 0.186 -7.617 -3.415 1.00 79.31 86 GLU A CA 1
ATOM 674 C C . GLU A 1 86 ? -0.044 -7.677 -4.924 1.00 79.31 86 GLU A C 1
ATOM 676 O O . GLU A 1 86 ? 0.195 -8.698 -5.577 1.00 79.31 86 GLU A O 1
ATOM 681 N N . GLY A 1 87 ? -0.435 -6.535 -5.488 1.00 75.75 87 GLY A N 1
ATOM 682 C CA . GLY A 1 87 ? -0.429 -6.312 -6.927 1.00 75.75 87 GLY A CA 1
ATOM 683 C C . GLY A 1 87 ? 0.954 -5.913 -7.451 1.00 75.75 87 GLY A C 1
ATOM 684 O O . GLY A 1 87 ? 1.942 -5.821 -6.724 1.00 75.75 87 GLY A O 1
ATOM 685 N N . SER A 1 88 ? 1.026 -5.620 -8.749 1.00 79.00 88 SER A N 1
ATOM 686 C CA . SER A 1 88 ? 2.290 -5.250 -9.403 1.00 79.00 88 SER A CA 1
ATOM 687 C C . SER A 1 88 ? 2.794 -3.847 -9.064 1.00 79.00 88 SER A C 1
ATOM 689 O O . SER A 1 88 ? 3.988 -3.597 -9.231 1.00 79.00 88 SER A O 1
ATOM 691 N N . PHE A 1 89 ? 1.913 -2.940 -8.635 1.00 83.50 89 PHE A N 1
ATOM 692 C CA . PHE A 1 89 ? 2.188 -1.496 -8.609 1.00 83.50 89 PHE A CA 1
ATOM 693 C C . PHE A 1 89 ? 1.997 -0.838 -7.245 1.00 83.50 89 PHE A C 1
ATOM 695 O O . PHE A 1 89 ? 2.535 0.233 -7.019 1.00 83.50 89 PHE A O 1
ATOM 702 N N . ASN A 1 90 ? 1.280 -1.468 -6.318 1.00 87.62 90 ASN A N 1
ATOM 703 C CA . ASN A 1 90 ? 1.075 -0.928 -4.980 1.00 87.62 90 ASN A CA 1
ATOM 704 C C . ASN A 1 90 ? 1.131 -2.062 -3.962 1.00 87.62 90 ASN A C 1
ATOM 706 O O . ASN A 1 90 ? 0.747 -3.197 -4.264 1.00 87.62 90 ASN A O 1
ATOM 710 N N . LYS A 1 91 ? 1.530 -1.722 -2.743 1.00 89.25 91 LYS A N 1
ATOM 711 C CA . LYS A 1 91 ? 1.227 -2.511 -1.553 1.00 89.25 91 LYS A CA 1
ATOM 712 C C . LYS A 1 91 ? -0.118 -2.060 -1.009 1.00 89.25 91 LYS A C 1
ATOM 714 O O . LYS A 1 91 ? -0.382 -0.861 -0.978 1.00 89.25 91 LYS A O 1
ATOM 719 N N . ALA A 1 92 ? -0.961 -3.00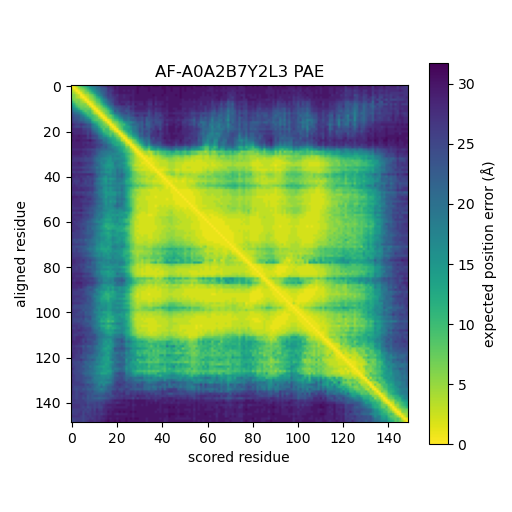2 -0.613 1.00 90.19 92 ALA A N 1
ATOM 720 C CA . ALA A 1 92 ? -2.266 -2.712 -0.039 1.00 90.19 92 ALA A CA 1
ATOM 721 C C . ALA A 1 92 ? -2.358 -3.333 1.354 1.00 90.19 92 ALA A C 1
ATOM 723 O O . ALA A 1 92 ? -1.944 -4.476 1.557 1.00 90.19 92 ALA A O 1
ATOM 724 N N . PHE A 1 93 ? -2.904 -2.576 2.294 1.00 90.75 93 PHE A N 1
ATOM 725 C CA . PHE A 1 93 ? -3.083 -2.981 3.678 1.00 90.75 93 PHE A CA 1
ATOM 726 C C . PHE A 1 93 ? -4.546 -2.816 4.057 1.00 90.75 93 PHE A C 1
ATOM 728 O O . PHE A 1 93 ? -5.137 -1.764 3.817 1.00 90.75 93 PHE A O 1
ATOM 735 N N . LEU A 1 94 ? -5.111 -3.864 4.643 1.00 89.75 94 LEU A N 1
ATOM 736 C CA . LEU A 1 94 ? -6.377 -3.808 5.345 1.00 89.75 94 LEU A CA 1
ATOM 737 C C . LEU A 1 94 ? -6.100 -3.375 6.777 1.00 89.75 94 LEU A C 1
ATOM 739 O O . LEU A 1 94 ? -5.377 -4.045 7.513 1.00 89.75 94 LEU A O 1
ATOM 743 N N . ILE A 1 95 ? -6.692 -2.256 7.154 1.00 89.25 95 ILE A N 1
ATOM 744 C CA . ILE A 1 95 ? -6.588 -1.680 8.479 1.00 89.25 95 ILE A CA 1
ATOM 745 C C . ILE A 1 95 ? -7.974 -1.767 9.126 1.00 89.25 95 ILE A C 1
ATOM 747 O O . ILE A 1 95 ? -8.960 -1.323 8.540 1.00 89.25 95 ILE A O 1
ATOM 751 N N . ILE A 1 96 ? -8.053 -2.354 10.321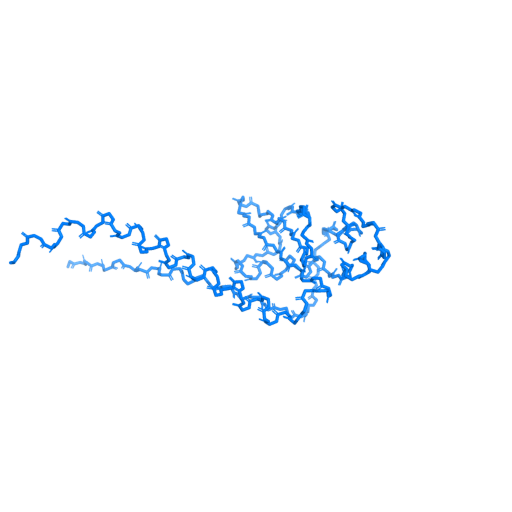 1.00 85.06 96 ILE A N 1
ATOM 752 C CA . ILE A 1 96 ? -9.315 -2.586 11.039 1.00 85.06 96 ILE A CA 1
ATOM 753 C C . ILE A 1 96 ? -9.358 -1.702 12.287 1.00 85.06 96 ILE A C 1
ATOM 755 O O . ILE A 1 96 ? -8.420 -1.707 13.094 1.00 85.06 96 ILE A O 1
ATOM 759 N N . LEU A 1 97 ? -10.456 -0.965 12.443 1.00 83.38 97 LEU A N 1
ATOM 760 C CA . LEU A 1 97 ? -10.746 -0.125 13.600 1.00 83.38 97 LEU A CA 1
ATOM 761 C C . LEU A 1 97 ? -11.498 -0.917 14.682 1.00 83.38 97 LEU A C 1
ATOM 763 O O . LEU A 1 97 ? -12.098 -1.965 14.439 1.00 83.38 97 LEU A O 1
ATOM 767 N N . ARG A 1 98 ? -11.482 -0.395 15.907 1.00 78.62 98 ARG A N 1
ATOM 768 C CA . ARG A 1 98 ? -12.105 -0.970 17.107 1.00 78.62 98 ARG A CA 1
ATOM 769 C C . ARG A 1 98 ? -13.621 -1.103 16.980 1.00 78.62 98 ARG A C 1
ATOM 771 O O . ARG A 1 98 ? -14.200 -2.002 17.581 1.00 78.62 98 ARG A O 1
ATOM 778 N N . ASP A 1 99 ? -14.251 -0.214 16.226 1.00 76.88 99 ASP A N 1
ATOM 779 C CA . ASP A 1 99 ? -15.686 -0.223 15.935 1.00 76.88 99 ASP A CA 1
ATOM 780 C C . ASP A 1 99 ? -16.067 -1.189 14.794 1.00 76.88 99 ASP A C 1
ATOM 782 O O . ASP A 1 99 ? -17.242 -1.320 14.458 1.00 76.88 99 ASP A O 1
ATOM 786 N N . GLY A 1 100 ? -15.085 -1.889 14.216 1.00 77.25 100 GLY A N 1
ATOM 787 C CA . GLY A 1 100 ? -15.269 -2.826 13.113 1.00 77.25 100 GLY A CA 1
ATOM 788 C C . GLY A 1 100 ? -15.204 -2.187 11.726 1.00 77.25 100 GLY A C 1
ATOM 789 O O . GLY A 1 100 ? -15.308 -2.915 10.734 1.00 77.25 100 GLY A O 1
ATOM 790 N N . GLN A 1 101 ? -15.003 -0.867 11.621 1.00 80.69 101 GLN A N 1
ATOM 791 C CA . GLN A 1 101 ? -14.759 -0.223 10.332 1.00 80.69 101 GLN A CA 1
ATOM 792 C C . GLN A 1 101 ? -13.437 -0.691 9.716 1.00 80.69 101 GLN A C 1
ATOM 794 O O . GLN A 1 101 ? -12.494 -1.083 10.408 1.00 80.69 101 GLN A O 1
ATOM 799 N N . GLN A 1 102 ? -13.376 -0.654 8.386 1.00 86.25 102 GLN A N 1
ATOM 800 C CA . GLN A 1 102 ? -12.235 -1.134 7.614 1.00 86.25 102 GLN A CA 1
ATOM 801 C C . GLN A 1 102 ? -11.761 -0.060 6.644 1.00 86.25 102 GLN A C 1
ATOM 803 O O . GLN A 1 102 ? -12.561 0.545 5.930 1.00 86.25 102 GLN A O 1
ATOM 808 N N . VAL A 1 103 ? -10.447 0.141 6.601 1.00 86.75 103 VAL A N 1
ATOM 809 C CA . VAL A 1 103 ? -9.777 1.104 5.728 1.00 86.75 103 VAL A CA 1
ATOM 810 C C . VAL A 1 103 ? -8.750 0.365 4.883 1.00 86.75 103 VAL A C 1
ATOM 812 O O . VAL A 1 103 ? -7.982 -0.452 5.392 1.00 86.75 103 VAL A O 1
ATOM 815 N N . ILE A 1 104 ? -8.721 0.662 3.583 1.00 88.50 104 ILE A N 1
ATOM 816 C CA . ILE A 1 104 ? -7.685 0.166 2.678 1.00 88.50 104 ILE A CA 1
ATOM 817 C C . ILE A 1 104 ? -6.638 1.254 2.476 1.00 88.50 104 ILE A C 1
ATOM 819 O O . ILE A 1 104 ? -6.900 2.287 1.860 1.00 88.50 104 ILE A O 1
ATOM 823 N N . ALA A 1 105 ? -5.429 1.003 2.967 1.00 88.88 105 ALA A N 1
ATOM 824 C CA . ALA A 1 105 ? -4.284 1.872 2.745 1.00 88.88 105 ALA A CA 1
ATOM 825 C C . ALA A 1 105 ? -3.423 1.328 1.602 1.00 88.88 105 ALA A C 1
ATOM 827 O O . ALA A 1 105 ? -3.105 0.138 1.561 1.00 88.88 105 ALA A O 1
ATOM 828 N N . LYS A 1 106 ? -3.031 2.201 0.670 1.00 89.06 106 LYS A N 1
ATOM 829 C CA . LYS A 1 106 ? -2.213 1.840 -0.493 1.00 89.06 106 LYS A CA 1
ATOM 830 C C . LYS A 1 106 ? -0.897 2.605 -0.467 1.00 89.06 106 LYS A C 1
ATOM 832 O O . LYS A 1 106 ? -0.891 3.821 -0.313 1.00 89.06 106 LYS A O 1
ATOM 837 N N . VAL A 1 107 ? 0.207 1.889 -0.661 1.00 88.94 107 VAL A N 1
ATOM 838 C CA . VAL A 1 107 ? 1.553 2.456 -0.796 1.00 88.94 107 VAL A CA 1
ATOM 839 C C . VAL A 1 107 ? 2.052 2.179 -2.215 1.00 88.94 107 VAL A C 1
ATOM 841 O O . VAL A 1 107 ? 2.224 1.007 -2.569 1.00 88.94 107 VAL A O 1
ATOM 844 N N . PRO A 1 108 ? 2.282 3.215 -3.040 1.00 87.56 108 PRO A N 1
ATOM 845 C CA . PRO A 1 108 ? 2.825 3.036 -4.378 1.00 87.56 108 PRO A CA 1
ATOM 846 C C . PRO A 1 108 ? 4.223 2.430 -4.367 1.00 87.56 108 PRO A C 1
ATOM 848 O O . PRO A 1 108 ? 5.099 2.846 -3.610 1.00 87.56 108 PRO A O 1
ATOM 851 N N . ASN A 1 109 ? 4.440 1.453 -5.242 1.00 88.75 109 ASN A N 1
ATOM 852 C CA . ASN A 1 109 ? 5.771 0.923 -5.495 1.00 88.75 109 ASN A CA 1
ATOM 853 C C . ASN A 1 109 ? 6.551 1.881 -6.417 1.00 88.75 109 ASN A C 1
ATOM 855 O O . ASN A 1 109 ? 5.946 2.571 -7.240 1.00 88.75 109 ASN A O 1
ATOM 859 N N . PRO A 1 110 ? 7.896 1.864 -6.385 1.00 85.94 110 PRO A N 1
ATOM 860 C CA . PRO A 1 110 ? 8.726 2.692 -7.265 1.00 85.94 110 PRO A CA 1
ATOM 861 C C . PRO A 1 110 ? 8.432 2.518 -8.764 1.00 85.94 110 PRO A C 1
ATOM 863 O O . PRO A 1 110 ? 8.630 3.436 -9.556 1.00 85.94 110 PRO A O 1
ATOM 866 N N . ASN A 1 111 ? 7.947 1.342 -9.172 1.00 86.94 111 ASN A N 1
ATOM 867 C CA . ASN A 1 111 ? 7.580 1.048 -10.556 1.00 86.94 111 ASN A CA 1
ATOM 868 C C . ASN A 1 111 ? 6.190 1.556 -10.980 1.00 86.94 111 ASN A C 1
ATOM 870 O O . ASN A 1 111 ? 5.841 1.388 -12.147 1.00 86.94 111 ASN A O 1
ATOM 874 N N . ALA A 1 112 ? 5.388 2.130 -10.078 1.00 81.62 112 ALA A N 1
ATOM 875 C CA . ALA A 1 112 ? 4.039 2.616 -10.386 1.00 81.62 112 ALA A CA 1
ATOM 876 C C . ALA A 1 112 ? 4.027 3.863 -11.290 1.00 81.62 112 ALA A C 1
ATOM 878 O O . ALA A 1 112 ? 2.975 4.259 -11.782 1.00 81.62 112 ALA A O 1
ATOM 879 N N . GLY A 1 113 ? 5.190 4.470 -11.541 1.00 79.44 113 GLY A N 1
ATOM 880 C CA . GLY A 1 113 ? 5.281 5.756 -12.221 1.00 79.44 113 GLY A CA 1
ATOM 881 C C . GLY A 1 113 ? 4.995 6.911 -11.262 1.00 79.44 113 GLY A C 1
ATOM 882 O O . GLY A 1 113 ? 5.138 6.775 -10.049 1.00 79.44 113 GLY A O 1
ATOM 883 N N . LEU A 1 114 ? 4.637 8.077 -11.804 1.00 75.69 114 LEU A N 1
ATOM 884 C CA . LEU A 1 114 ? 4.377 9.263 -10.988 1.00 75.69 114 LEU A CA 1
ATOM 885 C C . LEU A 1 114 ? 3.065 9.092 -10.200 1.00 75.69 114 LEU A C 1
ATOM 887 O O . LEU A 1 114 ? 2.016 8.943 -10.836 1.00 75.69 114 LEU A O 1
ATOM 891 N N . PRO A 1 115 ? 3.090 9.203 -8.853 1.00 69.56 115 PRO A N 1
ATOM 892 C CA . PRO A 1 115 ? 1.907 9.012 -8.010 1.00 69.56 115 PRO A CA 1
ATOM 893 C C . PRO A 1 115 ? 0.714 9.883 -8.411 1.00 69.56 115 PRO A C 1
ATOM 895 O O . PRO A 1 115 ? -0.433 9.472 -8.287 1.00 69.56 115 PRO A O 1
ATOM 898 N N . PHE A 1 116 ? 0.977 11.080 -8.944 1.00 69.50 116 PHE A N 1
ATOM 899 C CA . PHE A 1 116 ? -0.066 11.989 -9.408 1.00 69.50 116 PHE A CA 1
ATOM 900 C C . PHE A 1 116 ? -0.962 11.353 -10.481 1.00 69.50 116 PHE A C 1
ATOM 902 O O . PHE A 1 116 ? -2.184 11.396 -10.365 1.00 69.50 116 PHE A O 1
ATOM 909 N N . TYR A 1 117 ? -0.375 10.717 -11.500 1.00 67.12 117 TYR A N 1
ATOM 910 C CA . TYR A 1 117 ? -1.148 10.133 -12.599 1.00 67.12 117 TYR A CA 1
ATOM 911 C C . TYR A 1 117 ? -1.858 8.844 -12.190 1.00 67.12 117 TYR A C 1
ATOM 913 O O . TYR A 1 117 ? -2.972 8.598 -12.654 1.00 67.12 117 TYR A O 1
ATOM 921 N N . THR A 1 118 ? -1.254 8.035 -11.315 1.00 73.19 118 THR A N 1
ATOM 922 C CA . THR A 1 118 ? -1.902 6.813 -10.818 1.00 73.19 118 THR A CA 1
ATOM 923 C C . THR A 1 118 ? -3.108 7.149 -9.953 1.00 73.19 118 THR A C 1
ATOM 925 O O . THR A 1 118 ? -4.176 6.582 -10.165 1.00 73.19 118 THR A O 1
ATOM 928 N N . THR A 1 119 ? -2.969 8.123 -9.049 1.00 71.88 119 THR A N 1
ATOM 929 C CA . THR A 1 119 ? -4.068 8.576 -8.192 1.00 71.88 119 THR A CA 1
ATOM 930 C C . THR A 1 119 ? -5.163 9.256 -9.007 1.00 71.88 119 THR A C 1
ATOM 932 O O . THR A 1 119 ? -6.329 8.915 -8.845 1.00 71.88 119 THR A O 1
ATOM 935 N N . ALA A 1 120 ? -4.814 10.160 -9.929 1.00 69.00 120 ALA A N 1
ATOM 936 C CA . ALA A 1 120 ? -5.808 10.835 -10.764 1.00 69.00 120 ALA A CA 1
ATOM 937 C C . ALA A 1 120 ? -6.604 9.847 -11.634 1.00 69.00 120 ALA A C 1
ATOM 939 O O . ALA A 1 120 ? -7.817 9.984 -11.754 1.00 69.00 120 ALA A O 1
ATOM 940 N N . SER A 1 121 ? -5.944 8.829 -12.199 1.00 68.88 121 SER A N 1
ATOM 941 C CA . SER A 1 121 ? -6.616 7.801 -13.010 1.00 68.88 121 SER A CA 1
ATOM 942 C C . SER A 1 121 ? -7.519 6.896 -12.167 1.00 68.88 121 SER A C 1
ATOM 944 O O . SER A 1 121 ? -8.591 6.502 -12.624 1.00 68.88 121 SER A O 1
ATOM 946 N N . GLU A 1 122 ? -7.108 6.571 -10.937 1.00 74.62 122 GLU A N 1
ATOM 947 C CA . GLU A 1 122 ? -7.920 5.786 -10.001 1.00 74.62 122 GLU A CA 1
ATOM 948 C C . GLU A 1 122 ? -9.168 6.558 -9.567 1.00 74.62 122 GLU A C 1
ATOM 950 O O . GLU A 1 122 ? -10.271 6.028 -9.689 1.00 74.62 122 GLU A O 1
ATOM 955 N N . VAL A 1 123 ? -9.010 7.823 -9.162 1.00 76.12 123 VAL A N 1
ATOM 956 C CA . VAL A 1 123 ? -10.129 8.698 -8.777 1.00 76.12 123 VAL A CA 1
ATOM 957 C C . VAL A 1 123 ? -11.083 8.901 -9.948 1.00 76.12 123 VAL A C 1
ATOM 959 O O . VAL A 1 123 ? -12.274 8.667 -9.798 1.00 76.12 123 VAL A O 1
ATOM 962 N N . ALA A 1 124 ? -10.569 9.219 -11.140 1.00 74.81 124 ALA A N 1
ATOM 963 C CA . ALA A 1 124 ? -11.406 9.387 -12.326 1.00 74.81 124 ALA A CA 1
ATOM 964 C C . ALA A 1 124 ? -12.212 8.119 -12.655 1.00 74.81 124 ALA A C 1
ATOM 966 O O . ALA A 1 124 ? -13.363 8.206 -13.078 1.00 74.81 124 ALA A O 1
ATOM 967 N N . THR A 1 125 ? -11.626 6.938 -12.438 1.00 77.25 125 THR A N 1
ATOM 968 C CA . THR A 1 125 ? -12.330 5.666 -12.639 1.00 77.25 125 THR A CA 1
ATOM 969 C C . THR A 1 125 ? -13.386 5.438 -11.559 1.00 77.25 125 THR A C 1
ATOM 971 O O . THR A 1 125 ? -14.494 5.023 -11.885 1.00 77.25 125 THR A O 1
ATOM 974 N N . MET A 1 126 ? -13.080 5.721 -10.289 1.00 77.81 126 MET A N 1
ATOM 975 C CA . MET A 1 126 ? -14.055 5.622 -9.195 1.00 77.81 126 MET A CA 1
ATOM 976 C C . MET A 1 126 ? -15.235 6.571 -9.404 1.00 77.81 126 MET A C 1
ATOM 978 O O . MET A 1 126 ? -16.380 6.155 -9.228 1.00 77.81 126 MET A O 1
ATOM 982 N N . ASP A 1 127 ? -14.966 7.799 -9.841 1.00 77.38 127 ASP A N 1
ATOM 983 C CA . ASP A 1 127 ? -15.991 8.779 -10.181 1.00 77.38 127 ASP A CA 1
ATOM 984 C C . ASP A 1 127 ? -16.836 8.285 -11.354 1.00 77.38 127 ASP A C 1
ATOM 986 O O . ASP A 1 127 ? -18.061 8.275 -11.264 1.00 77.38 127 ASP A O 1
ATOM 990 N N . PHE A 1 128 ? -16.211 7.809 -12.437 1.00 74.50 128 PHE A N 1
ATOM 991 C CA . PHE A 1 128 ? -16.933 7.284 -13.598 1.00 74.50 128 PH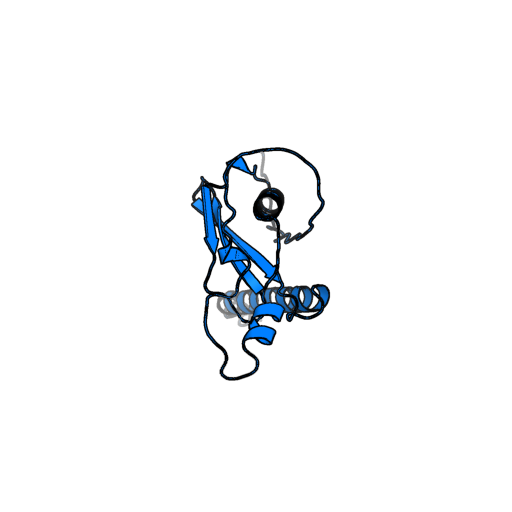E A CA 1
ATOM 992 C C . PHE A 1 128 ? -17.856 6.121 -13.218 1.00 74.50 128 PHE A C 1
ATOM 994 O O . PHE A 1 128 ? -19.052 6.160 -13.502 1.00 74.50 128 PHE A O 1
ATOM 1001 N N . VAL A 1 129 ? -17.315 5.125 -12.515 1.00 77.56 129 VAL A N 1
ATOM 1002 C CA . VAL A 1 129 ? -18.047 3.931 -12.083 1.00 77.56 129 VAL A CA 1
ATOM 1003 C C . VAL A 1 129 ? -19.166 4.302 -11.107 1.00 77.56 129 VAL A C 1
ATOM 1005 O O . VAL A 1 129 ? -20.295 3.843 -11.262 1.00 77.56 129 VAL A O 1
ATOM 1008 N N . GLY A 1 130 ? -18.895 5.177 -10.135 1.00 71.25 130 GLY A N 1
ATOM 1009 C CA . GLY A 1 130 ? -19.911 5.677 -9.208 1.00 71.25 130 GLY A CA 1
ATOM 1010 C C . GLY A 1 130 ? -21.029 6.445 -9.918 1.00 71.25 130 GLY A C 1
ATOM 1011 O O . GLY A 1 130 ? -22.204 6.296 -9.573 1.00 71.25 130 GLY A O 1
ATOM 1012 N N . THR A 1 131 ? -20.686 7.209 -10.956 1.00 68.50 131 THR A N 1
ATOM 1013 C CA . THR A 1 131 ? -21.671 7.925 -11.769 1.00 68.50 131 THR A CA 1
ATOM 1014 C C . THR A 1 131 ? -22.504 6.944 -12.605 1.00 68.50 131 THR A C 1
ATOM 1016 O O . THR A 1 131 ? -23.725 7.060 -12.624 1.00 68.50 131 THR A O 1
ATOM 1019 N N . GLU A 1 132 ? -21.900 5.935 -13.237 1.00 66.56 132 GLU A N 1
ATOM 1020 C CA . GLU A 1 132 ? -22.609 4.909 -14.024 1.00 66.56 132 GLU A CA 1
ATOM 1021 C C . GLU A 1 132 ? -23.542 4.031 -13.168 1.00 66.56 132 GLU A C 1
ATOM 1023 O O . GLU A 1 132 ? -24.684 3.769 -13.562 1.00 66.56 132 GLU A O 1
ATOM 1028 N N . TYR A 1 133 ? -23.125 3.642 -11.958 1.00 56.00 133 TYR A N 1
ATOM 1029 C CA . TYR A 1 133 ? -24.014 2.962 -11.007 1.00 56.00 133 TYR A CA 1
ATOM 1030 C C . TYR A 1 133 ? -25.184 3.853 -10.562 1.00 56.00 133 TYR A C 1
ATOM 1032 O O . TYR A 1 133 ? -26.308 3.375 -10.432 1.00 56.00 133 TYR A O 1
ATOM 1040 N N . SER A 1 134 ? -24.961 5.158 -10.390 1.00 56.38 134 SER A N 1
ATOM 1041 C CA . SER A 1 134 ? -26.040 6.119 -10.113 1.00 56.38 134 SER A CA 1
ATOM 1042 C C . SER A 1 134 ? -27.015 6.257 -11.294 1.00 56.38 134 SER A C 1
ATOM 1044 O O . SER A 1 134 ? -28.233 6.275 -11.103 1.00 56.38 134 SER A O 1
ATOM 1046 N N . TRP A 1 135 ? -26.511 6.280 -12.533 1.00 47.44 135 TRP A N 1
ATOM 1047 C CA . TRP A 1 135 ? -27.351 6.312 -13.738 1.00 47.44 135 TRP A CA 1
ATOM 1048 C C . TRP A 1 135 ? -28.173 5.027 -13.921 1.00 47.44 135 TRP A C 1
ATOM 1050 O O . TRP A 1 135 ? -29.341 5.096 -14.314 1.00 47.44 135 TRP A O 1
ATOM 1060 N N . SER A 1 136 ? -27.597 3.863 -13.606 1.00 54.22 136 SER A N 1
ATOM 1061 C CA . SER A 1 136 ? -28.287 2.565 -13.682 1.00 54.22 136 SER A CA 1
ATOM 1062 C C . SER A 1 136 ? -29.299 2.348 -12.546 1.00 54.22 136 SER A C 1
ATOM 1064 O O . SER A 1 136 ? -30.383 1.823 -12.785 1.00 54.22 136 SER A O 1
ATOM 1066 N N . ALA A 1 137 ? -29.028 2.840 -11.334 1.00 53.03 137 ALA A N 1
ATOM 1067 C CA . ALA A 1 137 ? -29.999 2.829 -10.234 1.00 53.03 137 ALA A CA 1
ATOM 1068 C C . ALA A 1 137 ? -31.186 3.787 -10.472 1.00 53.03 137 ALA A C 1
ATOM 1070 O O . ALA A 1 137 ? -32.291 3.548 -9.989 1.00 53.03 137 ALA A O 1
ATOM 1071 N N . ASN A 1 138 ? -30.989 4.856 -11.251 1.00 53.94 138 ASN A N 1
ATOM 1072 C CA . ASN A 1 138 ? -32.060 5.785 -11.626 1.00 53.94 138 ASN A CA 1
ATOM 1073 C C . ASN A 1 138 ? -32.875 5.338 -12.849 1.00 53.94 138 ASN A C 1
ATOM 1075 O O . ASN A 1 138 ? -33.959 5.877 -13.079 1.00 53.94 138 ASN A O 1
ATOM 1079 N N . THR A 1 139 ? -32.416 4.353 -13.628 1.00 51.00 139 THR A N 1
ATOM 1080 C CA . THR A 1 139 ? -33.174 3.874 -14.798 1.00 51.00 139 THR A CA 1
ATOM 1081 C C . THR A 1 139 ? -34.394 3.038 -14.407 1.00 51.00 139 THR A C 1
ATOM 1083 O O . THR A 1 139 ? -35.352 2.993 -15.177 1.00 51.00 139 THR A O 1
ATOM 1086 N N . GLU A 1 140 ? -34.441 2.492 -13.186 1.00 51.41 140 GLU A N 1
ATOM 1087 C CA . GLU A 1 140 ? -35.660 1.887 -12.618 1.00 51.41 140 GLU A CA 1
ATOM 1088 C C . GLU A 1 140 ? -36.725 2.933 -12.226 1.00 51.41 140 GLU A C 1
ATOM 1090 O O . GLU A 1 140 ? -37.908 2.605 -12.163 1.00 51.41 140 GLU A O 1
ATOM 1095 N N . ASN A 1 141 ? -36.348 4.209 -12.069 1.00 49.19 141 ASN A N 1
ATOM 1096 C CA . ASN A 1 141 ? -37.282 5.326 -11.856 1.00 49.19 141 ASN A CA 1
ATOM 1097 C C . ASN A 1 141 ? -37.612 6.101 -13.144 1.00 49.19 141 ASN A C 1
ATOM 1099 O O . ASN A 1 141 ? -38.509 6.942 -13.147 1.00 49.19 141 ASN A O 1
ATOM 1103 N N . MET A 1 142 ? -36.936 5.815 -14.262 1.00 45.62 142 MET A N 1
ATOM 1104 C CA . MET A 1 142 ? -37.122 6.557 -15.516 1.00 45.62 142 MET A CA 1
ATOM 1105 C C . MET A 1 142 ? -38.300 6.043 -16.365 1.00 45.62 142 MET A C 1
ATOM 1107 O O . MET A 1 142 ? -38.672 6.674 -17.353 1.00 45.62 142 MET A O 1
ATOM 1111 N N . CYS A 1 143 ? -38.932 4.928 -15.981 1.00 43.6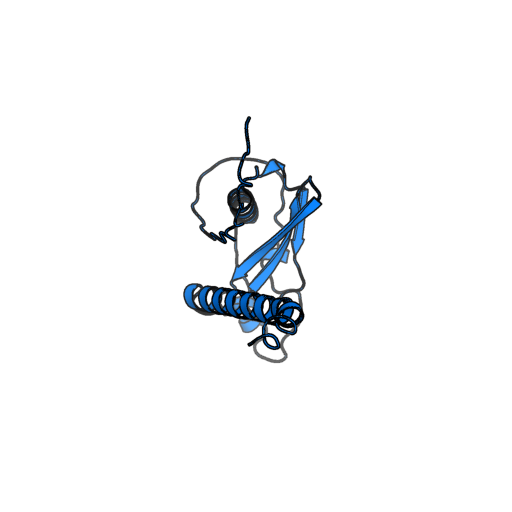9 143 CYS A N 1
ATOM 1112 C CA . CYS A 1 143 ? -40.017 4.317 -16.757 1.00 43.69 143 CYS A CA 1
ATOM 1113 C C . CYS A 1 143 ? -41.440 4.810 -16.428 1.00 43.69 143 CYS A C 1
ATOM 1115 O O . CYS A 1 143 ? -42.378 4.343 -17.073 1.00 43.69 143 CYS A O 1
ATOM 1117 N N . LEU A 1 144 ? -41.640 5.749 -15.489 1.00 43.66 144 LEU A N 1
ATOM 1118 C CA . LEU A 1 144 ? -42.992 6.230 -15.142 1.00 43.66 144 LEU A CA 1
ATOM 1119 C C . LEU A 1 144 ? -43.293 7.702 -15.476 1.00 43.66 144 LEU A C 1
ATOM 1121 O O . LEU A 1 144 ? -44.469 8.050 -15.532 1.00 43.66 144 LEU A O 1
ATOM 1125 N N . GLU A 1 145 ? -42.309 8.552 -15.792 1.00 46.94 145 GLU A N 1
ATOM 1126 C CA . GLU A 1 145 ? -42.586 9.981 -16.066 1.00 46.94 145 GLU A CA 1
ATOM 1127 C C . GLU A 1 145 ? -42.737 10.370 -17.551 1.00 46.94 145 GLU A C 1
ATOM 1129 O O . GLU A 1 145 ? -43.144 11.492 -17.843 1.00 46.94 145 GLU A O 1
ATOM 1134 N N . CYS A 1 146 ? -42.532 9.462 -18.513 1.00 39.38 146 CYS A N 1
ATOM 1135 C CA . CYS A 1 146 ? -42.636 9.795 -19.948 1.00 39.38 146 CYS A CA 1
ATOM 1136 C C . CYS A 1 146 ? -43.955 9.390 -20.647 1.00 39.38 146 CYS A C 1
ATOM 1138 O O . CYS A 1 146 ? -44.055 9.553 -21.859 1.00 39.38 146 CYS A O 1
ATOM 1140 N N . MET A 1 147 ? -44.985 8.901 -19.939 1.00 38.62 147 MET A N 1
ATOM 1141 C CA . MET A 1 147 ? -46.279 8.504 -20.549 1.00 38.62 147 MET A CA 1
ATOM 1142 C C . MET A 1 147 ? -47.475 9.423 -20.217 1.00 38.62 147 MET A C 1
ATOM 1144 O O . MET A 1 147 ? -48.621 8.997 -20.326 1.00 38.62 147 MET A O 1
ATOM 1148 N N . SER A 1 148 ? -47.253 10.686 -19.833 1.00 43.91 148 SER A N 1
ATOM 1149 C CA . SER A 1 148 ? -48.355 11.616 -19.509 1.00 43.91 148 SER A CA 1
ATOM 1150 C C . SER A 1 148 ? -48.207 13.028 -20.100 1.00 43.91 148 SER A C 1
ATOM 1152 O O . SER A 1 148 ? -48.532 14.015 -19.432 1.00 43.91 148 SER A O 1
ATOM 1154 N N . ARG A 1 149 ? -47.783 13.159 -21.359 1.00 39.19 149 ARG A N 1
ATOM 1155 C CA . ARG A 1 149 ? -48.073 14.364 -22.152 1.00 39.19 149 ARG A CA 1
ATOM 1156 C C . ARG A 1 149 ? -48.292 14.041 -23.617 1.00 39.19 149 ARG A C 1
ATOM 1158 O O . ARG A 1 149 ? -47.493 13.250 -24.156 1.00 39.19 149 ARG A O 1
#

Mean predicted aligned error: 14.24 Å

InterPro domains:
  IPR011009 Protein kinase-like domain superfamily [SSF56112] (57-130)
  IPR051035 Mitochondrial inheritance protein 9 [PTHR36091] (33-141)

Sequence (149 aa):
MSSSAPSHHGGSLSLLYFVMISDEFVDANWDDKSFHHYTNGRWLFNESKQLAARSVMFNMTELIRTAAASQGCDISSYINVQKLPEGSFNKAFLIILRDGQQVIAKVPNPNAGLPFYTTASEVATMDFVGTEYSWSANTENMCLECMSR

Solvent-accessible surface area (backbone atoms only — not comparable to full-atom values): 9546 Å² total; per-residue (Å²): 136,89,78,83,78,83,80,79,78,74,79,73,85,71,84,66,92,67,91,80,93,80,91,83,90,75,98,66,85,80,68,53,83,69,74,31,47,69,80,74,75,84,57,97,66,65,41,71,60,56,44,55,40,38,41,47,90,76,62,52,68,60,52,48,45,43,52,16,59,60,70,77,46,60,60,86,41,55,73,48,80,42,80,45,91,51,60,92,37,35,46,39,30,46,35,34,34,74,89,69,50,76,47,82,50,75,45,75,18,74,67,50,61,61,65,67,61,52,49,51,53,49,50,54,46,52,51,50,51,54,49,51,53,52,54,57,65,45,52,79,64,59,78,74,77,81,84,81,125